Protein AF-A0A165CXF4-F1 (afdb_monomer_lite)

Radius of gyration: 15.6 Å; chains: 1; bounding box: 51×29×34 Å

Secondary structure (DSSP, 8-state):
-----EEEEEE-SS-----------TT--EEEEEESS-SHHHHHHHHHH--TT--EEEEEEEEEEEPHHHHHHHHHHHHHS--SEEEEEEEE------SSS-HHHHHHHHHHHHHTSTT--EEEEEETT----HHHHHHHHHH-TT-

pLDDT: mean 72.79, std 11.78, range [43.69, 90.06]

Foldseek 3Di:
DDAAQEDADEAEPDDDDPDPDDQPRQNHQYYEYAYCELDVVVLSVCVSPQHLRHAYYEYAHDHYADALVSLLVSLVSCLVRQHQEYYYAEEHDPPDDDPPDDRLLSNVVSNLSSLLDPSHNYYHYHYPPRDDDPVSVVSNCVSPVPD

Sequence (147 aa):
MTHLTSLKLAVPEKGHKQVAGTSCLPALQSLSLEPERLDEHCLALVKLATSGSLDNISIDIVLGNVTTDMLKSFVRELVSYPPRAFSVTGTLSNISYDGRLNISEAALHALQPLLLHRKMASLKISMGNLRITPNLLSALGSAYPAL

Organism: NCBI:txid1314785

Structure (mmCIF, N/CA/C/O backbone):
data_AF-A0A165CXF4-F1
#
_entry.id   AF-A0A165CXF4-F1
#
loop_
_atom_site.group_PDB
_atom_site.id
_atom_site.type_symbol
_atom_site.label_atom_id
_atom_site.label_alt_id
_atom_site.label_comp_id
_atom_site.label_asym_id
_atom_site.label_entity_id
_atom_site.label_seq_id
_atom_site.pdbx_PDB_ins_code
_atom_site.Cartn_x
_atom_site.Cartn_y
_atom_site.Cartn_z
_atom_site.occupancy
_atom_site.B_iso_or_equiv
_atom_site.auth_seq_id
_atom_site.auth_comp_id
_atom_site.auth_asym_id
_atom_site.auth_atom_id
_atom_site.pdbx_PDB_model_num
ATOM 1 N N . MET A 1 1 ? -27.919 0.230 12.581 1.00 51.50 1 MET A N 1
ATOM 2 C CA . MET A 1 1 ? -27.528 0.858 11.300 1.00 51.50 1 MET A CA 1
ATOM 3 C C . MET A 1 1 ? -26.313 0.116 10.778 1.00 51.50 1 MET A C 1
ATOM 5 O O . MET A 1 1 ? -25.390 -0.107 11.548 1.00 51.50 1 MET A O 1
ATOM 9 N N . THR A 1 2 ? -26.338 -0.348 9.533 1.00 65.94 2 THR A N 1
ATOM 10 C CA . THR A 1 2 ? -25.206 -1.041 8.902 1.00 65.94 2 THR A CA 1
ATOM 11 C C . THR A 1 2 ? -24.241 -0.006 8.339 1.00 65.94 2 THR A C 1
ATOM 13 O O . THR A 1 2 ? -24.608 0.759 7.451 1.00 65.94 2 THR A O 1
ATOM 16 N N . HIS A 1 3 ? -23.027 0.043 8.879 1.00 76.81 3 HIS A N 1
ATOM 17 C CA . HIS A 1 3 ? -21.965 0.900 8.362 1.00 76.81 3 HIS A CA 1
ATOM 18 C C . HIS A 1 3 ? -21.195 0.168 7.259 1.00 76.81 3 HIS A C 1
ATOM 20 O O . HIS A 1 3 ? -20.962 -1.035 7.360 1.00 76.81 3 HIS A O 1
ATOM 26 N N . LEU A 1 4 ? -20.801 0.891 6.210 1.00 79.12 4 LEU A N 1
ATOM 27 C CA . LEU A 1 4 ? -19.937 0.351 5.165 1.00 79.12 4 LEU A CA 1
ATOM 28 C C . LEU A 1 4 ? -18.515 0.198 5.721 1.00 79.12 4 LEU A C 1
ATOM 30 O O . LEU A 1 4 ? -17.848 1.195 5.985 1.00 79.12 4 LEU A O 1
ATOM 34 N N . THR A 1 5 ? -18.066 -1.043 5.907 1.00 84.31 5 THR A N 1
ATOM 35 C CA . THR A 1 5 ? -16.749 -1.360 6.488 1.00 84.31 5 THR A CA 1
ATOM 36 C C . THR A 1 5 ? -15.716 -1.798 5.452 1.00 84.31 5 THR A C 1
ATOM 38 O O . THR A 1 5 ? -14.519 -1.716 5.720 1.00 84.31 5 THR A O 1
ATOM 41 N N . SER A 1 6 ? -16.149 -2.217 4.260 1.00 84.31 6 SER A N 1
ATOM 42 C CA . SER A 1 6 ? -15.276 -2.624 3.158 1.00 84.31 6 SER A CA 1
ATOM 43 C C . SER A 1 6 ? -15.760 -2.033 1.839 1.00 84.31 6 SER A C 1
ATOM 45 O O . SER A 1 6 ? -16.958 -2.048 1.552 1.00 84.31 6 SER A O 1
ATOM 47 N N . LEU A 1 7 ? -14.827 -1.505 1.048 1.00 85.44 7 LEU A N 1
ATOM 48 C CA . LEU A 1 7 ? -15.094 -0.909 -0.255 1.00 85.44 7 LEU A CA 1
ATOM 49 C C . LEU A 1 7 ? -14.083 -1.424 -1.279 1.00 85.44 7 LEU A C 1
ATOM 51 O O . LEU A 1 7 ? -12.876 -1.334 -1.060 1.00 85.44 7 LEU A O 1
ATOM 55 N N . LYS A 1 8 ? -14.585 -1.928 -2.410 1.00 88.06 8 LYS A N 1
ATOM 56 C CA . LYS A 1 8 ? -13.784 -2.348 -3.561 1.00 88.06 8 LYS A CA 1
ATOM 57 C C . LYS A 1 8 ? -14.151 -1.503 -4.779 1.00 88.06 8 LYS A C 1
ATOM 59 O O . LYS A 1 8 ? -15.331 -1.419 -5.113 1.00 88.06 8 LYS A O 1
ATOM 64 N N . LEU A 1 9 ? -13.163 -0.883 -5.421 1.00 83.69 9 LEU A N 1
ATOM 65 C CA . LEU A 1 9 ? -13.358 0.016 -6.561 1.00 83.69 9 LEU A CA 1
ATOM 66 C C . LEU A 1 9 ? -12.449 -0.373 -7.727 1.00 83.69 9 LEU A C 1
ATOM 68 O O . LEU A 1 9 ? -11.239 -0.471 -7.550 1.00 83.69 9 LEU A O 1
ATOM 72 N N . ALA A 1 10 ? -13.025 -0.501 -8.921 1.00 81.94 10 ALA A N 1
ATOM 73 C CA . ALA A 1 10 ? -12.269 -0.453 -10.170 1.00 81.94 10 ALA A CA 1
ATOM 74 C C . ALA A 1 10 ? -12.061 1.017 -10.561 1.00 81.94 10 ALA A C 1
ATOM 76 O O . ALA A 1 10 ? -13.022 1.793 -10.542 1.00 81.94 10 ALA A O 1
ATOM 77 N N . VAL A 1 11 ? -10.827 1.410 -10.884 1.00 75.31 11 VAL A N 1
ATOM 78 C CA . VAL A 1 11 ? -10.481 2.815 -11.168 1.00 75.31 11 VAL A CA 1
ATOM 79 C C . VAL A 1 11 ? -10.010 2.941 -12.627 1.00 75.31 11 VAL A C 1
ATOM 81 O O . VAL A 1 11 ? -8.877 2.556 -12.930 1.00 75.31 11 VAL A O 1
ATOM 84 N N . PRO A 1 12 ? -10.871 3.428 -13.545 1.00 69.62 12 PRO A N 1
ATOM 85 C CA . PRO A 1 12 ? -10.534 3.566 -14.962 1.00 69.62 12 PRO A CA 1
ATOM 86 C C . PRO A 1 12 ? -9.637 4.786 -15.234 1.00 69.62 12 PRO A C 1
ATOM 88 O O . PRO A 1 12 ? -9.642 5.756 -14.478 1.00 69.62 12 PRO A O 1
ATOM 91 N N . GLU A 1 13 ? -8.914 4.778 -16.361 1.00 63.91 13 GLU A N 1
ATOM 92 C CA . GLU A 1 13 ? -7.954 5.841 -16.731 1.00 63.91 13 GLU A CA 1
ATOM 93 C C . GLU A 1 13 ? -8.623 7.183 -17.123 1.00 63.91 13 GLU A C 1
ATOM 95 O O . GLU A 1 13 ? -7.983 8.235 -17.115 1.00 63.91 13 GLU A O 1
ATOM 100 N N . LYS A 1 14 ? -9.917 7.186 -17.486 1.00 56.38 14 LYS A N 1
ATOM 101 C CA . LYS A 1 14 ? -10.618 8.373 -18.016 1.00 56.38 14 LYS A CA 1
ATOM 102 C C . LYS A 1 14 ? -11.862 8.752 -17.217 1.00 56.38 14 LYS A C 1
ATOM 104 O O . LYS A 1 14 ? -12.733 7.926 -16.967 1.00 56.38 14 LYS A O 1
ATOM 109 N N . GLY A 1 15 ? -12.013 10.062 -16.994 1.00 52.44 15 GLY A N 1
ATOM 110 C CA . GLY A 1 15 ? -13.314 10.686 -16.731 1.00 52.44 15 GLY A CA 1
ATOM 111 C C . GLY A 1 15 ? -13.523 11.284 -15.343 1.00 52.44 15 GLY A C 1
ATOM 112 O O . GLY A 1 15 ? -14.657 11.273 -14.862 1.00 52.44 15 GLY A O 1
ATOM 113 N N . HIS A 1 16 ? -12.493 11.798 -14.667 1.00 55.19 16 HIS A N 1
ATOM 114 C CA . HIS A 1 16 ? -12.648 12.214 -13.269 1.00 55.19 16 HIS A CA 1
ATOM 115 C C . HIS A 1 16 ? -12.312 13.691 -13.044 1.00 55.19 16 HIS A C 1
ATOM 117 O O . HIS A 1 16 ? -11.169 14.128 -13.149 1.00 55.19 16 HIS A O 1
ATOM 123 N N . LYS A 1 17 ? -13.348 14.473 -12.709 1.00 53.28 17 LYS A N 1
ATOM 124 C CA . LYS A 1 17 ? -13.191 15.770 -12.044 1.00 53.28 17 LYS A CA 1
ATOM 125 C C . LYS A 1 17 ? -12.835 15.503 -10.585 1.00 53.28 17 LYS A C 1
ATOM 127 O O . LYS A 1 17 ? -13.425 14.622 -9.965 1.00 53.28 17 LYS A O 1
ATOM 132 N N . GLN A 1 18 ? -11.894 16.271 -10.046 1.00 49.44 18 GLN A N 1
ATOM 133 C CA . GLN A 1 18 ? -11.537 16.243 -8.631 1.00 49.44 18 GLN A CA 1
ATOM 134 C C . GLN A 1 18 ? -12.799 16.554 -7.811 1.00 49.44 18 GLN A C 1
ATOM 136 O O . GLN A 1 18 ? -13.293 17.682 -7.815 1.00 49.44 18 GLN A O 1
ATOM 141 N N . VAL A 1 19 ? -13.383 15.537 -7.178 1.00 50.41 19 VAL A N 1
ATOM 142 C CA . VAL A 1 19 ? -14.518 15.738 -6.277 1.00 50.41 19 VAL A CA 1
ATOM 143 C C . VAL A 1 19 ? -13.929 16.251 -4.971 1.00 50.41 19 VAL A C 1
ATOM 145 O O . VAL A 1 19 ? -13.215 15.524 -4.284 1.00 50.41 19 VAL A O 1
ATOM 148 N N . ALA A 1 20 ? -14.177 17.522 -4.656 1.00 47.09 20 ALA A N 1
ATOM 149 C CA . ALA A 1 20 ? -13.855 18.075 -3.349 1.00 47.09 20 ALA A CA 1
ATOM 150 C C . ALA A 1 20 ? -14.637 17.275 -2.296 1.00 47.09 20 ALA A C 1
ATOM 152 O O . ALA A 1 20 ? -15.864 17.338 -2.259 1.00 47.09 20 ALA A O 1
ATOM 153 N N . GLY A 1 21 ? -13.940 16.461 -1.503 1.00 53.47 21 GLY A N 1
ATOM 154 C CA . GLY A 1 21 ? -14.573 15.500 -0.607 1.00 53.47 21 GLY A CA 1
ATOM 155 C C . GLY A 1 21 ? -14.068 15.625 0.820 1.00 53.47 21 GLY A C 1
ATOM 156 O O . GLY A 1 21 ? -12.904 15.376 1.117 1.00 53.47 21 GLY A O 1
ATOM 157 N N . THR A 1 22 ? -14.983 15.988 1.707 1.00 51.88 22 THR A N 1
ATOM 158 C CA . THR A 1 22 ? -14.940 15.670 3.131 1.00 51.88 22 THR A CA 1
ATOM 159 C C . THR A 1 22 ? -14.980 14.147 3.313 1.00 51.88 22 THR A C 1
ATOM 161 O O . THR A 1 22 ? -15.688 13.455 2.584 1.00 51.88 22 THR A O 1
ATOM 164 N N . SER A 1 23 ? -14.214 13.610 4.272 1.00 56.84 23 SER A N 1
ATOM 165 C CA . SER A 1 23 ? -14.202 12.171 4.579 1.00 56.84 23 SER A CA 1
ATOM 166 C C . SER A 1 23 ? -15.619 11.692 4.915 1.00 56.84 23 SER A C 1
ATOM 168 O O . SER A 1 23 ? -16.207 12.103 5.915 1.00 56.84 23 SER A O 1
ATOM 170 N N . CYS A 1 24 ? -16.187 10.854 4.052 1.00 63.66 24 CYS A N 1
ATOM 171 C CA . CYS A 1 24 ? -17.585 10.420 4.117 1.00 63.66 24 CYS A CA 1
ATOM 172 C C . CYS A 1 24 ? -17.752 8.964 4.580 1.00 63.66 24 CYS A C 1
ATOM 174 O O . CYS A 1 24 ? -18.873 8.464 4.648 1.00 63.66 24 CYS A O 1
ATOM 176 N N . LEU A 1 25 ? -16.652 8.291 4.939 1.00 75.31 25 LEU A N 1
ATOM 177 C CA . LEU A 1 25 ? -16.629 6.873 5.303 1.00 75.31 25 LEU A CA 1
ATOM 178 C C . LEU A 1 25 ? -15.894 6.633 6.643 1.00 75.31 25 LEU A C 1
ATOM 180 O O . LEU A 1 25 ? -14.859 5.968 6.679 1.00 75.31 25 LEU A O 1
ATOM 184 N N . PRO A 1 26 ? -16.415 7.154 7.773 1.00 74.75 26 PRO A N 1
ATOM 185 C CA . PRO A 1 26 ? -15.724 7.135 9.069 1.00 74.75 26 PRO A CA 1
ATOM 186 C C . PRO A 1 26 ? -15.592 5.745 9.710 1.00 74.75 26 PRO A C 1
ATOM 188 O O . PRO A 1 26 ? -14.884 5.610 10.701 1.00 74.75 26 PRO A O 1
ATOM 191 N N . ALA A 1 27 ? -16.293 4.741 9.179 1.00 83.06 27 ALA A N 1
ATOM 192 C CA . ALA A 1 27 ? -16.278 3.358 9.658 1.00 83.06 27 ALA A CA 1
ATOM 193 C C . ALA A 1 27 ? -15.597 2.392 8.672 1.00 83.06 27 ALA A C 1
ATOM 195 O O . ALA A 1 27 ? -15.678 1.174 8.849 1.00 83.06 27 ALA A O 1
ATOM 196 N N . LEU A 1 28 ? -14.986 2.915 7.603 1.00 85.06 28 LEU A N 1
ATOM 197 C CA . LEU A 1 28 ? -14.339 2.091 6.593 1.00 85.06 28 LEU A CA 1
ATOM 198 C C . LEU A 1 28 ? -13.041 1.509 7.145 1.00 85.06 28 LEU A C 1
ATOM 200 O O . LEU A 1 28 ? -12.098 2.239 7.425 1.00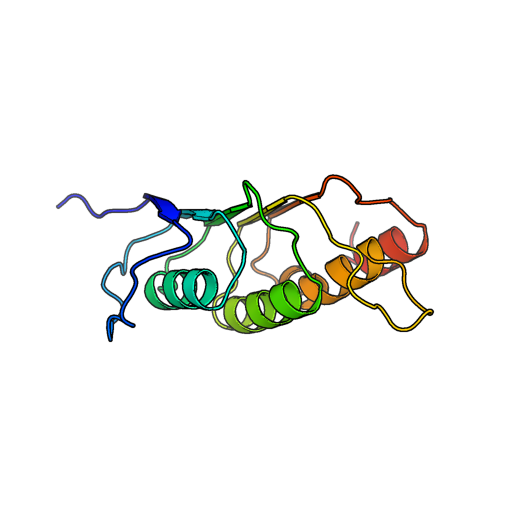 85.06 28 LEU A O 1
ATOM 204 N N . GLN A 1 29 ? -12.996 0.185 7.235 1.00 88.19 29 GLN A N 1
ATOM 205 C CA . GLN A 1 29 ? -11.858 -0.579 7.743 1.00 88.19 29 GLN A CA 1
ATOM 206 C C . GLN A 1 29 ? -11.004 -1.171 6.624 1.00 88.19 29 GLN A C 1
ATOM 208 O O . GLN A 1 29 ? -9.839 -1.501 6.844 1.00 88.19 29 GLN A O 1
ATOM 213 N N . SER A 1 30 ? -11.574 -1.344 5.430 1.00 88.69 30 SER A N 1
ATOM 214 C CA . SER A 1 30 ? -10.899 -1.964 4.295 1.00 88.69 30 SER A CA 1
ATOM 215 C C . SER A 1 30 ? -11.201 -1.238 2.988 1.00 88.69 30 SER A C 1
ATOM 217 O O . SER A 1 30 ? -12.363 -1.042 2.630 1.00 88.69 30 SER A O 1
ATOM 219 N N . LEU A 1 31 ? -10.144 -0.885 2.260 1.00 88.50 31 LEU A N 1
ATOM 220 C CA . LEU A 1 31 ? -10.202 -0.318 0.919 1.00 88.50 31 LEU A CA 1
ATOM 221 C C . LEU A 1 31 ? -9.424 -1.208 -0.053 1.00 88.50 31 LEU A C 1
ATOM 223 O O . LEU A 1 31 ? -8.248 -1.498 0.166 1.00 88.50 31 LEU A O 1
ATOM 227 N N . SER A 1 32 ? -10.066 -1.606 -1.145 1.00 90.06 32 SER A N 1
ATOM 228 C CA . SER A 1 32 ? -9.443 -2.321 -2.256 1.00 90.06 32 SER A CA 1
ATOM 229 C C . SER A 1 32 ? -9.619 -1.516 -3.541 1.00 90.06 32 SER A C 1
ATOM 231 O O . SER A 1 32 ? -10.739 -1.176 -3.916 1.00 90.06 32 SER A O 1
ATOM 233 N N . LEU A 1 33 ? -8.512 -1.182 -4.198 1.00 88.50 33 LEU A N 1
ATOM 234 C CA . LEU A 1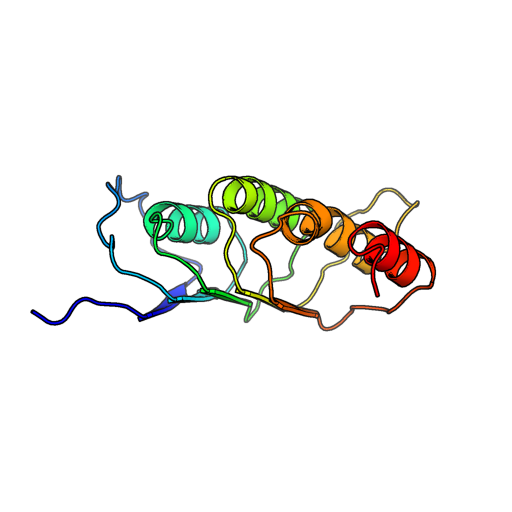 33 ? -8.487 -0.453 -5.460 1.00 88.50 33 LEU A CA 1
ATOM 235 C C . LEU A 1 33 ? -7.923 -1.359 -6.552 1.00 88.50 33 LEU A C 1
ATOM 237 O O . LEU A 1 33 ? -6.873 -1.968 -6.363 1.00 88.50 33 LEU A O 1
ATOM 241 N N . GLU A 1 34 ? -8.586 -1.399 -7.699 1.00 88.38 34 GLU A N 1
ATOM 242 C CA . GLU A 1 34 ? -8.117 -2.074 -8.910 1.00 88.38 34 GLU A CA 1
ATOM 243 C C . GLU A 1 34 ? -7.934 -1.034 -10.022 1.00 88.38 34 GLU A C 1
ATOM 245 O O . GLU A 1 34 ? -8.801 -0.894 -10.893 1.00 88.38 34 GLU A O 1
ATOM 250 N N . PRO A 1 35 ? -6.886 -0.192 -9.947 1.00 85.50 35 PRO A N 1
ATOM 251 C CA . PRO A 1 35 ? -6.659 0.816 -10.962 1.00 85.50 35 PRO A CA 1
ATOM 252 C C . PRO A 1 35 ? -5.981 0.243 -12.205 1.00 85.50 35 PRO A C 1
ATOM 254 O O . PRO A 1 35 ? -5.135 -0.653 -12.132 1.00 85.50 35 PRO A O 1
ATOM 257 N N . GLU A 1 36 ? -6.265 0.843 -13.360 1.00 82.38 36 GLU A N 1
ATOM 258 C CA . GLU A 1 36 ? -5.446 0.600 -14.550 1.00 82.38 36 GLU A CA 1
ATOM 259 C C . GLU A 1 36 ? -4.003 1.068 -14.320 1.00 82.38 36 GLU A C 1
ATOM 261 O O . GLU A 1 36 ? -3.075 0.371 -14.720 1.00 82.38 36 GLU A O 1
ATOM 266 N N . ARG A 1 37 ? -3.798 2.205 -13.636 1.00 78.50 37 ARG A N 1
ATOM 267 C CA . ARG A 1 37 ? -2.487 2.802 -13.320 1.00 78.50 37 ARG A CA 1
ATOM 268 C C . ARG A 1 37 ? -2.471 3.404 -11.916 1.00 78.50 37 ARG A C 1
ATOM 270 O O . ARG A 1 37 ? -3.457 3.986 -11.486 1.00 78.50 37 ARG A O 1
ATOM 277 N N . LEU A 1 38 ? -1.337 3.314 -11.218 1.00 79.31 38 LEU A N 1
ATOM 278 C CA . LEU A 1 38 ? -1.155 4.012 -9.942 1.00 79.31 38 LEU A CA 1
ATOM 279 C C . LEU A 1 38 ? -0.828 5.486 -10.195 1.00 79.31 38 LEU A C 1
ATOM 281 O O . LEU A 1 38 ? 0.242 5.801 -10.710 1.00 79.31 38 LEU A O 1
ATOM 285 N N . ASP A 1 39 ? -1.732 6.379 -9.815 1.00 77.62 39 ASP A N 1
ATOM 286 C CA . ASP A 1 39 ? -1.617 7.814 -10.062 1.00 77.62 39 ASP A CA 1
ATOM 287 C C . ASP A 1 39 ? -2.165 8.661 -8.894 1.00 77.62 39 ASP A C 1
ATOM 289 O O . ASP A 1 39 ? -2.545 8.158 -7.830 1.00 77.62 39 ASP A O 1
ATOM 293 N N . GLU A 1 40 ? -2.207 9.978 -9.099 1.00 76.62 40 GLU A N 1
ATOM 294 C CA . GLU A 1 40 ? -2.753 10.947 -8.143 1.00 76.62 40 GLU A CA 1
ATOM 295 C C . GLU A 1 40 ? -4.232 10.688 -7.801 1.00 76.62 40 GLU A C 1
ATOM 297 O O . GLU A 1 40 ? -4.693 11.074 -6.725 1.00 76.62 40 GLU A O 1
ATOM 302 N N . HIS A 1 41 ? -4.995 10.010 -8.665 1.00 77.00 41 HIS A N 1
ATOM 303 C CA . HIS A 1 41 ? -6.389 9.668 -8.380 1.00 77.00 41 HIS A CA 1
ATOM 304 C C . HIS A 1 41 ? -6.486 8.542 -7.361 1.00 77.00 41 HIS A C 1
ATOM 306 O O . HIS A 1 41 ? -7.280 8.633 -6.422 1.00 77.00 41 HIS A O 1
ATOM 312 N N . CYS A 1 42 ? -5.637 7.523 -7.485 1.00 78.56 42 CYS A N 1
ATOM 313 C CA . CYS A 1 42 ? -5.514 6.486 -6.463 1.00 78.56 42 CYS A CA 1
ATOM 314 C C . CYS A 1 42 ? -5.146 7.105 -5.109 1.00 78.56 42 CYS A C 1
ATOM 316 O O . CYS A 1 42 ? -5.738 6.764 -4.084 1.00 78.56 42 CYS A O 1
ATOM 318 N N . LEU A 1 43 ? -4.213 8.062 -5.116 1.00 78.44 43 LEU A N 1
ATOM 319 C CA . LEU A 1 43 ? -3.812 8.790 -3.917 1.00 78.44 43 LEU A CA 1
ATOM 320 C C . LEU A 1 43 ? -4.973 9.590 -3.314 1.00 78.44 43 LEU A C 1
ATOM 322 O O . LEU A 1 43 ? -5.195 9.543 -2.106 1.00 78.44 43 LEU A O 1
ATOM 326 N N . ALA A 1 44 ? -5.742 10.292 -4.147 1.00 77.75 44 ALA A N 1
ATOM 327 C CA . ALA A 1 44 ? -6.912 11.045 -3.709 1.00 77.75 44 ALA A CA 1
ATOM 328 C C . ALA A 1 44 ? -8.003 10.134 -3.121 1.00 77.75 44 ALA A C 1
ATOM 330 O O . ALA A 1 44 ? -8.581 10.469 -2.090 1.00 77.75 44 ALA A O 1
ATOM 331 N N . LEU A 1 45 ? -8.258 8.969 -3.724 1.00 78.50 45 LEU A N 1
ATOM 332 C CA . LEU A 1 45 ? -9.212 7.988 -3.197 1.00 78.50 45 LEU A CA 1
ATOM 333 C C . LEU A 1 45 ? -8.779 7.462 -1.833 1.00 78.50 45 LEU A C 1
ATOM 335 O O . LEU A 1 45 ? -9.598 7.390 -0.918 1.00 78.50 45 LEU A O 1
ATOM 339 N N . VAL A 1 46 ? -7.492 7.152 -1.679 1.00 79.12 46 VAL A N 1
ATOM 340 C CA . VAL A 1 46 ? -6.946 6.760 -0.381 1.00 79.12 46 VAL A CA 1
ATOM 341 C C . VAL A 1 46 ? -7.085 7.884 0.628 1.00 79.12 46 VAL A C 1
ATOM 343 O O . VAL A 1 46 ? -7.591 7.608 1.704 1.00 79.12 46 VAL A O 1
ATOM 346 N N . LYS A 1 47 ? -6.774 9.137 0.274 1.00 78.00 47 LYS A N 1
ATOM 347 C CA . LYS A 1 47 ? -6.972 10.308 1.151 1.00 78.00 47 LYS A CA 1
ATOM 348 C C . LYS A 1 47 ? -8.417 10.470 1.621 1.00 78.00 47 LYS A C 1
ATOM 350 O O . LYS A 1 47 ? -8.663 10.744 2.794 1.00 78.00 47 LYS A O 1
ATOM 355 N N . LEU A 1 48 ? -9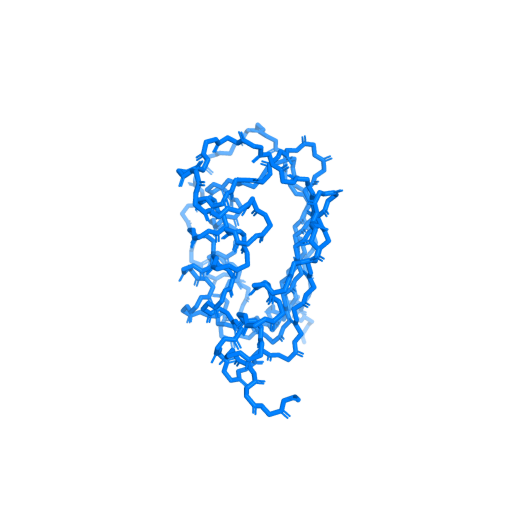.374 10.300 0.712 1.00 74.38 48 LEU A N 1
ATOM 356 C CA . LEU A 1 48 ? -10.804 10.390 1.020 1.00 74.38 48 LEU A C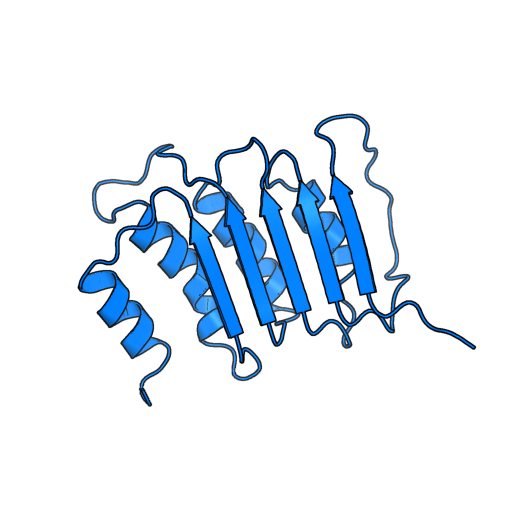A 1
ATOM 357 C C . LEU A 1 48 ? -11.262 9.253 1.944 1.00 74.38 48 LEU A C 1
ATOM 359 O O . LEU A 1 48 ? -12.109 9.459 2.819 1.00 74.38 48 LEU A O 1
ATOM 363 N N . ALA A 1 49 ? -10.696 8.064 1.743 1.00 73.44 49 ALA A N 1
ATOM 364 C CA . ALA A 1 49 ? -11.013 6.853 2.485 1.00 73.44 49 ALA A CA 1
ATOM 365 C C . ALA A 1 49 ? -10.241 6.719 3.807 1.00 73.44 49 ALA A C 1
ATOM 367 O O . ALA A 1 49 ? -10.708 6.004 4.697 1.00 73.44 49 ALA A O 1
ATOM 368 N N . THR A 1 50 ? -9.092 7.389 3.961 1.00 68.44 50 THR A N 1
ATOM 369 C CA . THR A 1 50 ? -8.317 7.433 5.206 1.00 68.44 50 THR A CA 1
ATOM 370 C C . THR A 1 50 ? -9.116 8.176 6.261 1.00 68.44 50 THR A C 1
ATOM 372 O O . THR A 1 50 ? -9.046 9.391 6.422 1.00 68.44 50 THR A O 1
ATOM 375 N N . SER A 1 51 ? -9.915 7.401 6.980 1.00 66.19 51 SER A N 1
ATOM 376 C CA . SER A 1 51 ? -10.437 7.734 8.293 1.00 66.19 51 SER A CA 1
ATOM 377 C C . SER A 1 51 ? -9.516 7.124 9.353 1.00 66.19 51 SER A C 1
ATOM 379 O O . SER A 1 51 ? -8.737 6.215 9.064 1.00 66.19 51 SER A O 1
ATOM 381 N N . GLY A 1 52 ? -9.642 7.551 10.612 1.00 66.38 52 GLY A N 1
ATOM 382 C CA . GLY A 1 52 ? -8.923 6.916 11.725 1.00 66.38 52 GLY A CA 1
ATOM 383 C C . GLY A 1 52 ? -9.247 5.425 11.936 1.00 66.38 52 GLY A C 1
ATOM 384 O O . GLY A 1 52 ? -8.610 4.798 12.776 1.00 66.38 52 GLY A O 1
ATOM 385 N N . SER A 1 53 ? -10.221 4.869 11.201 1.00 74.88 53 SER A N 1
ATOM 386 C CA . SER A 1 53 ? -10.647 3.465 11.273 1.00 74.88 53 SER A CA 1
ATOM 387 C C . SER A 1 53 ? -10.107 2.573 10.147 1.00 74.88 53 SER A C 1
ATOM 389 O O . SER A 1 53 ? -10.325 1.362 10.188 1.00 74.88 53 SER A O 1
ATOM 391 N N . LEU A 1 54 ? -9.411 3.144 9.153 1.00 82.88 54 LEU A N 1
ATOM 392 C CA . LEU A 1 54 ? -8.923 2.392 7.999 1.00 82.88 54 LEU A CA 1
ATOM 393 C C . LEU A 1 54 ? -7.718 1.527 8.383 1.00 82.88 54 LEU A C 1
ATOM 395 O O . LEU A 1 54 ? -6.620 2.028 8.608 1.00 82.88 54 LEU A O 1
ATOM 399 N N . ASP A 1 55 ? -7.931 0.214 8.418 1.00 88.19 55 ASP A N 1
ATOM 400 C CA . ASP A 1 55 ? -6.922 -0.760 8.833 1.00 88.19 55 ASP A CA 1
ATOM 401 C C . ASP A 1 55 ? -6.280 -1.488 7.650 1.00 88.19 55 ASP A C 1
ATOM 403 O O . ASP A 1 55 ? -5.140 -1.935 7.758 1.00 88.19 55 ASP A O 1
ATOM 407 N N . ASN A 1 56 ? -6.980 -1.636 6.526 1.00 89.62 56 ASN A N 1
ATOM 408 C CA . ASN A 1 56 ? -6.531 -2.478 5.421 1.00 89.62 56 ASN A CA 1
ATOM 409 C C . ASN A 1 56 ? -6.627 -1.737 4.092 1.00 89.62 56 ASN A C 1
ATOM 411 O O . ASN A 1 56 ? -7.698 -1.258 3.719 1.00 89.62 56 ASN A O 1
ATOM 415 N N . ILE A 1 57 ? -5.526 -1.703 3.348 1.00 88.81 57 ILE A N 1
ATOM 416 C CA . ILE A 1 57 ? -5.471 -1.105 2.014 1.00 88.81 57 ILE A CA 1
ATOM 417 C C . ILE A 1 57 ? -4.862 -2.117 1.052 1.00 88.81 57 ILE A C 1
ATOM 419 O O . ILE A 1 57 ? -3.771 -2.631 1.291 1.00 88.81 57 ILE A O 1
ATOM 423 N N . SER A 1 58 ? -5.555 -2.393 -0.047 1.00 89.94 58 SER A N 1
ATOM 424 C CA . SER A 1 58 ? -5.059 -3.251 -1.121 1.00 89.94 58 SER A CA 1
ATOM 425 C C . SER A 1 58 ? -5.174 -2.548 -2.459 1.00 89.94 58 SER A C 1
ATOM 427 O O . SER A 1 58 ? -6.216 -1.980 -2.768 1.00 89.94 58 SER A O 1
ATOM 429 N N . ILE A 1 59 ? -4.130 -2.636 -3.272 1.00 88.31 59 ILE A N 1
ATOM 430 C CA . ILE A 1 59 ? -4.085 -2.038 -4.604 1.00 88.31 59 ILE A CA 1
ATOM 431 C C . ILE A 1 59 ? -3.613 -3.096 -5.589 1.00 88.31 59 ILE A C 1
ATOM 433 O O . ILE A 1 59 ? -2.544 -3.672 -5.390 1.00 88.31 59 ILE A O 1
ATOM 437 N N . ASP A 1 60 ? -4.400 -3.347 -6.626 1.00 88.50 60 ASP A N 1
ATOM 438 C CA . ASP A 1 60 ? -4.086 -4.307 -7.681 1.00 88.50 60 ASP A CA 1
ATOM 439 C C . ASP A 1 60 ? -4.073 -3.616 -9.046 1.00 88.50 60 ASP A C 1
ATOM 441 O O . ASP A 1 60 ? -5.104 -3.188 -9.560 1.00 88.50 60 ASP A O 1
ATOM 445 N N . ILE A 1 61 ? -2.878 -3.422 -9.592 1.00 86.31 61 ILE A N 1
ATOM 446 C CA . ILE A 1 61 ? -2.649 -2.568 -10.755 1.00 86.31 61 ILE A CA 1
ATOM 447 C C . ILE A 1 61 ? -2.669 -3.436 -12.008 1.00 86.31 61 ILE A C 1
ATOM 449 O O . ILE A 1 61 ? -1.785 -4.271 -12.208 1.00 86.31 61 ILE A O 1
ATOM 453 N N . VAL A 1 62 ? -3.676 -3.218 -12.856 1.00 76.69 62 VAL A N 1
ATOM 454 C CA . VAL A 1 62 ? -4.058 -4.176 -13.908 1.00 76.69 62 VAL A CA 1
ATOM 455 C C . VAL A 1 62 ? -3.213 -4.047 -15.181 1.00 76.69 62 VAL A C 1
ATOM 457 O O . VAL A 1 62 ? -2.838 -5.054 -15.775 1.00 76.69 62 VAL A O 1
ATOM 460 N N . LEU A 1 63 ? -2.915 -2.822 -15.629 1.00 69.62 63 LEU A N 1
ATOM 461 C CA . LEU A 1 63 ? -2.273 -2.568 -16.936 1.00 69.62 63 LEU A CA 1
ATOM 462 C C . LEU A 1 63 ? -1.031 -1.670 -16.844 1.00 69.62 63 LEU A C 1
ATOM 464 O O . LEU A 1 63 ? -0.175 -1.664 -17.729 1.00 69.62 63 LEU A O 1
ATOM 468 N N . GLY A 1 64 ? -0.946 -0.879 -15.784 1.00 66.38 64 GLY A N 1
ATOM 469 C CA . GLY A 1 64 ? 0.049 0.149 -15.567 1.00 66.38 64 GLY A CA 1
ATOM 470 C C . GLY A 1 64 ? 1.310 -0.375 -14.918 1.00 66.38 64 GLY A C 1
ATOM 471 O O . GLY A 1 64 ? 1.272 -1.210 -14.015 1.00 66.38 64 GLY A O 1
ATOM 472 N N . ASN A 1 65 ? 2.439 0.197 -15.321 1.00 71.69 65 ASN A N 1
ATOM 473 C CA . ASN A 1 65 ? 3.650 -0.013 -14.565 1.00 71.69 65 ASN A CA 1
ATOM 474 C C . ASN A 1 65 ? 3.718 0.922 -13.355 1.00 71.69 65 ASN A C 1
ATOM 476 O O . ASN A 1 65 ? 3.362 2.098 -13.432 1.00 71.69 65 ASN A O 1
ATOM 480 N N . VAL A 1 66 ? 4.239 0.397 -12.255 1.00 72.56 66 VAL A N 1
ATOM 481 C CA . VAL A 1 66 ? 4.496 1.138 -11.025 1.00 72.56 66 VAL A CA 1
ATOM 482 C C . VAL A 1 66 ? 5.885 1.750 -11.097 1.00 72.56 66 VAL A C 1
ATOM 484 O O . VAL A 1 66 ? 6.870 1.041 -11.325 1.00 72.56 66 VAL A O 1
ATOM 487 N N . THR A 1 67 ? 5.971 3.061 -10.885 1.00 77.31 67 THR A N 1
ATOM 488 C CA . THR A 1 67 ? 7.254 3.745 -10.699 1.00 77.31 67 THR A CA 1
ATOM 489 C C . THR A 1 67 ? 7.575 3.881 -9.215 1.00 77.31 67 THR A C 1
ATOM 491 O O . THR A 1 67 ? 6.683 3.943 -8.364 1.00 77.31 67 THR A O 1
ATOM 494 N N . THR A 1 68 ? 8.865 3.961 -8.891 1.00 74.88 68 THR A N 1
ATOM 495 C CA . THR A 1 68 ? 9.307 4.173 -7.509 1.00 74.88 68 THR A CA 1
ATOM 496 C C . THR A 1 68 ? 8.789 5.495 -6.942 1.00 74.88 68 THR A C 1
ATOM 498 O O . THR A 1 68 ? 8.420 5.551 -5.772 1.00 74.88 68 THR A O 1
ATOM 501 N N . ASP A 1 69 ? 8.732 6.557 -7.744 1.00 77.38 69 ASP A N 1
ATOM 502 C CA . ASP A 1 69 ? 8.292 7.869 -7.261 1.00 77.38 69 ASP A CA 1
ATOM 503 C C . ASP A 1 69 ? 6.795 7.894 -6.945 1.00 77.38 69 ASP A C 1
ATOM 505 O O . ASP A 1 69 ? 6.402 8.447 -5.918 1.00 77.38 69 ASP A O 1
ATOM 509 N N . MET A 1 70 ? 5.973 7.197 -7.737 1.00 78.00 70 MET A N 1
ATOM 510 C CA . MET A 1 70 ? 4.557 6.985 -7.414 1.00 78.00 70 MET A CA 1
ATOM 511 C C . MET A 1 70 ? 4.397 6.246 -6.081 1.00 78.00 70 MET A C 1
ATOM 513 O O . MET A 1 70 ? 3.632 6.687 -5.224 1.00 78.00 70 MET A O 1
ATOM 517 N N . LEU A 1 71 ? 5.166 5.171 -5.861 1.00 79.31 71 LEU A N 1
ATOM 518 C CA . LEU A 1 71 ? 5.175 4.458 -4.577 1.00 79.31 71 LEU A CA 1
ATOM 519 C C . LEU A 1 71 ? 5.601 5.366 -3.418 1.00 79.31 71 LEU A C 1
ATOM 521 O O . LEU A 1 71 ? 4.962 5.336 -2.371 1.00 79.31 71 LEU A O 1
ATOM 525 N N . LYS A 1 72 ? 6.638 6.196 -3.590 1.00 81.75 72 LYS A N 1
ATOM 526 C CA . LYS A 1 72 ? 7.098 7.137 -2.552 1.00 81.75 72 LYS A CA 1
ATOM 527 C C . LYS A 1 72 ? 6.019 8.151 -2.179 1.00 81.75 72 LYS A C 1
ATOM 529 O O . LYS A 1 72 ? 5.805 8.384 -0.989 1.00 81.75 72 LYS A O 1
ATOM 534 N N . SER A 1 73 ? 5.356 8.755 -3.166 1.00 82.31 73 SER A N 1
ATOM 535 C CA . SER A 1 73 ? 4.246 9.689 -2.925 1.00 82.31 73 SER A CA 1
ATOM 536 C C . SER A 1 73 ? 3.107 9.001 -2.182 1.00 82.31 73 SER A C 1
ATOM 538 O O . SER A 1 73 ? 2.586 9.538 -1.207 1.00 82.31 73 SER A O 1
ATOM 540 N N . PHE A 1 74 ? 2.786 7.772 -2.583 1.00 81.38 74 PHE A N 1
ATOM 541 C CA . PHE A 1 74 ? 1.736 6.983 -1.958 1.00 81.38 74 PHE A CA 1
ATOM 542 C C . PHE A 1 74 ? 2.042 6.634 -0.499 1.00 81.38 74 PHE A C 1
ATOM 544 O O . PHE A 1 74 ? 1.226 6.850 0.397 1.00 81.38 74 PHE A O 1
ATOM 551 N N . VAL A 1 75 ? 3.257 6.156 -0.243 1.00 83.56 75 VAL A N 1
ATOM 552 C CA . VAL A 1 75 ? 3.738 5.831 1.102 1.00 83.56 75 VAL A CA 1
ATOM 553 C C . VAL A 1 75 ? 3.741 7.060 1.996 1.00 83.56 75 VAL A C 1
ATOM 555 O O . VAL A 1 75 ? 3.314 6.968 3.142 1.00 83.56 75 VAL A O 1
ATOM 558 N N . ARG A 1 76 ? 4.178 8.215 1.486 1.00 84.44 76 ARG A N 1
ATOM 559 C CA . ARG A 1 76 ? 4.206 9.460 2.261 1.00 84.44 76 ARG A CA 1
ATOM 560 C C . ARG A 1 76 ? 2.837 9.811 2.840 1.00 84.44 76 ARG A C 1
ATOM 562 O O . ARG A 1 76 ? 2.767 10.205 3.998 1.00 84.44 76 ARG A O 1
ATOM 569 N N . GLU A 1 77 ? 1.774 9.637 2.063 1.00 80.38 77 GLU A N 1
ATOM 570 C CA . GLU A 1 77 ? 0.405 9.887 2.526 1.00 80.38 77 GLU A CA 1
ATOM 571 C C . GLU A 1 77 ? -0.069 8.828 3.521 1.00 80.38 77 GLU A C 1
ATOM 573 O O . GLU A 1 77 ? -0.657 9.148 4.555 1.00 80.38 77 GLU A O 1
ATOM 578 N N . LEU A 1 78 ? 0.251 7.560 3.260 1.00 80.69 78 LEU A N 1
ATOM 579 C CA . LEU A 1 78 ? -0.090 6.468 4.164 1.00 80.69 78 LEU A CA 1
ATOM 580 C C . LEU A 1 78 ? 0.632 6.548 5.513 1.00 80.69 78 LEU A C 1
ATOM 582 O O . LEU A 1 78 ? 0.089 6.086 6.508 1.00 80.69 78 LEU A O 1
ATOM 586 N N . VAL A 1 79 ? 1.818 7.152 5.601 1.00 81.44 79 VAL A N 1
ATOM 587 C CA . VAL A 1 79 ? 2.517 7.330 6.888 1.00 81.44 79 VAL A CA 1
ATOM 588 C C . VAL A 1 79 ? 1.716 8.210 7.855 1.00 81.44 79 VAL A C 1
ATOM 590 O O . VAL A 1 79 ? 1.792 8.000 9.065 1.00 81.44 79 VAL A O 1
ATOM 593 N N . SER A 1 80 ? 0.917 9.158 7.355 1.00 78.81 80 SER A N 1
ATOM 594 C CA . SER A 1 80 ? 0.026 9.967 8.199 1.00 78.81 80 SER A CA 1
ATOM 595 C C . SER A 1 80 ? -1.166 9.171 8.745 1.00 78.81 80 SER A C 1
ATOM 597 O O . SER A 1 80 ? -1.680 9.501 9.813 1.00 78.81 80 SER A O 1
ATOM 599 N N . TYR A 1 81 ? -1.570 8.104 8.050 1.00 77.50 81 TYR A N 1
ATOM 600 C CA . TYR A 1 81 ? -2.687 7.226 8.413 1.00 77.50 81 TYR A CA 1
ATOM 601 C C . TYR A 1 81 ? -2.304 5.756 8.179 1.00 77.50 81 TYR A C 1
ATOM 603 O O . TYR A 1 81 ? -2.794 5.121 7.242 1.00 77.50 81 TYR A O 1
ATOM 611 N N . PRO A 1 82 ? -1.385 5.215 8.997 1.00 77.19 82 PRO A N 1
ATOM 612 C CA . PRO A 1 82 ? -0.712 3.959 8.703 1.00 77.19 82 PRO A CA 1
ATOM 613 C C . PRO A 1 82 ? -1.679 2.783 8.868 1.00 77.19 82 PRO A C 1
ATOM 615 O O . PRO A 1 82 ? -2.160 2.557 9.988 1.00 77.19 82 PRO A O 1
ATOM 618 N N . PRO A 1 83 ? -1.946 2.017 7.793 1.00 84.25 83 PRO A N 1
ATOM 619 C CA . PRO A 1 83 ? -2.813 0.854 7.876 1.00 84.25 83 PRO A CA 1
ATOM 620 C C . PRO A 1 83 ? -2.137 -0.268 8.678 1.00 84.25 83 PRO A C 1
ATOM 622 O O . PRO A 1 83 ? -0.911 -0.345 8.790 1.00 84.25 83 PRO A O 1
ATOM 625 N N . ARG A 1 84 ? -2.942 -1.186 9.215 1.00 85.50 84 ARG A N 1
ATOM 626 C CA . ARG A 1 84 ? -2.462 -2.458 9.774 1.00 85.50 84 ARG A CA 1
ATOM 627 C C . ARG A 1 84 ? -1.991 -3.421 8.690 1.00 85.50 84 ARG A C 1
ATOM 629 O O . ARG A 1 84 ? -1.028 -4.155 8.917 1.00 85.50 84 ARG A O 1
ATOM 636 N N . ALA A 1 85 ? -2.652 -3.426 7.536 1.00 86.81 85 ALA A N 1
ATOM 637 C CA . ALA A 1 85 ? -2.276 -4.243 6.393 1.00 86.81 85 ALA A CA 1
ATOM 638 C C . ALA A 1 85 ? -2.229 -3.414 5.109 1.00 86.81 85 ALA A C 1
ATOM 640 O O . ALA A 1 85 ? -3.186 -2.715 4.769 1.00 86.81 85 ALA A O 1
ATOM 641 N N . PHE A 1 86 ? -1.130 -3.543 4.370 1.00 87.06 86 PHE A N 1
ATOM 642 C CA . PHE A 1 86 ? -0.985 -2.961 3.042 1.00 87.06 86 PHE A CA 1
ATOM 643 C C . PHE A 1 86 ? -0.623 -4.043 2.029 1.00 87.06 86 PHE A C 1
ATOM 645 O O . PHE A 1 86 ? 0.298 -4.832 2.253 1.00 87.06 86 PHE A O 1
ATOM 652 N N . SER A 1 87 ? -1.328 -4.056 0.903 1.00 88.25 87 SER A N 1
ATOM 653 C CA . SER A 1 87 ? -1.003 -4.890 -0.246 1.00 88.25 87 SER A CA 1
ATOM 654 C C . SER A 1 87 ? -0.886 -4.038 -1.497 1.00 88.25 87 SER A C 1
ATOM 656 O O . SER A 1 87 ? -1.784 -3.255 -1.801 1.00 88.25 87 SER A O 1
ATOM 658 N N . VAL A 1 88 ? 0.184 -4.240 -2.258 1.00 85.94 88 VAL A N 1
ATOM 659 C CA . VAL A 1 88 ? 0.331 -3.680 -3.603 1.00 85.94 88 VAL A CA 1
ATOM 660 C C . VAL A 1 88 ? 0.751 -4.776 -4.578 1.00 85.94 88 VAL A C 1
ATOM 662 O O . VAL A 1 88 ? 1.759 -5.461 -4.374 1.00 85.94 88 VAL A O 1
ATOM 665 N N . THR A 1 89 ? -0.041 -4.938 -5.633 1.00 86.12 89 THR A N 1
ATOM 666 C CA . THR A 1 89 ? 0.191 -5.879 -6.728 1.00 86.12 89 THR A CA 1
ATOM 667 C C . THR A 1 89 ? 0.326 -5.111 -8.039 1.00 86.12 89 THR A C 1
ATOM 669 O O . THR A 1 89 ? -0.412 -4.156 -8.274 1.00 86.12 89 THR A O 1
ATOM 672 N N . GLY A 1 90 ? 1.285 -5.486 -8.884 1.00 82.25 90 GLY A N 1
ATOM 673 C CA . GLY A 1 90 ? 1.449 -4.879 -10.204 1.00 82.25 90 GLY A CA 1
ATOM 674 C C . GLY A 1 90 ? 2.757 -5.264 -10.891 1.00 82.25 90 GLY A C 1
ATOM 675 O O . GLY A 1 90 ? 3.426 -6.228 -10.520 1.00 82.25 90 GLY A O 1
ATOM 676 N N . THR A 1 91 ? 3.168 -4.478 -11.883 1.00 75.19 91 THR A N 1
ATOM 677 C CA . THR A 1 91 ? 4.455 -4.660 -12.572 1.00 75.19 91 THR A CA 1
ATOM 678 C C . THR A 1 91 ? 5.327 -3.424 -12.380 1.00 75.19 91 THR A C 1
ATOM 680 O O . THR A 1 91 ? 4.891 -2.309 -12.635 1.00 75.19 91 THR A O 1
ATOM 683 N N . LEU A 1 92 ? 6.567 -3.593 -11.913 1.00 69.31 92 LEU A N 1
ATOM 684 C CA . LEU A 1 92 ? 7.526 -2.488 -11.805 1.00 69.31 92 LEU A CA 1
ATOM 685 C C . LEU A 1 92 ? 8.118 -2.168 -13.182 1.00 69.31 92 LEU A C 1
ATOM 687 O O . LEU A 1 92 ? 8.666 -3.066 -13.831 1.00 69.31 92 LEU A O 1
ATOM 691 N N . SER A 1 93 ? 8.070 -0.896 -13.595 1.00 64.44 93 SER A N 1
ATOM 692 C CA . SER A 1 93 ? 8.774 -0.417 -14.797 1.00 64.44 93 SER A CA 1
ATOM 693 C C . SER A 1 93 ? 10.117 0.214 -14.498 1.00 64.44 93 SER A C 1
ATOM 695 O O . SER A 1 93 ? 10.294 0.933 -13.519 1.00 64.44 93 SER A O 1
ATOM 697 N N . ASN A 1 94 ? 11.017 0.040 -15.458 1.00 53.66 94 ASN A N 1
ATOM 698 C CA . ASN A 1 94 ? 12.392 0.511 -15.454 1.00 53.66 94 ASN A CA 1
ATOM 699 C C . ASN A 1 94 ? 12.529 1.970 -15.931 1.00 53.66 94 ASN A C 1
ATOM 701 O O . ASN A 1 94 ? 13.345 2.271 -16.800 1.00 53.66 94 ASN A O 1
ATOM 705 N N . ILE A 1 95 ? 11.692 2.878 -15.422 1.00 49.16 95 ILE A N 1
ATOM 706 C CA . ILE A 1 95 ? 11.761 4.292 -15.814 1.00 49.16 95 ILE A CA 1
ATOM 707 C C . ILE A 1 95 ? 12.785 4.972 -14.901 1.00 49.16 95 ILE A C 1
ATOM 709 O O . ILE A 1 95 ? 12.460 5.407 -13.804 1.00 49.16 95 ILE A O 1
ATOM 713 N N . SER A 1 96 ? 14.043 4.938 -15.352 1.00 46.09 96 SER A N 1
ATOM 714 C CA . SER A 1 96 ? 15.214 5.659 -14.832 1.00 46.09 96 SER A CA 1
ATOM 715 C C . SER A 1 96 ? 15.394 5.644 -13.308 1.00 46.09 96 SER A C 1
ATOM 717 O O . SER A 1 96 ? 14.947 6.548 -12.607 1.00 46.09 96 SER A O 1
ATOM 719 N N . TYR A 1 97 ? 16.138 4.661 -12.799 1.00 49.31 97 TYR A N 1
ATOM 720 C CA . TYR A 1 97 ? 16.776 4.787 -11.490 1.00 49.31 97 TYR A CA 1
ATOM 721 C C . TYR A 1 97 ? 18.268 5.056 -11.688 1.00 49.31 97 TYR A C 1
ATOM 723 O O . TYR A 1 97 ? 18.906 4.432 -12.535 1.00 49.31 97 TYR A O 1
ATOM 731 N N . ASP A 1 98 ? 18.795 6.013 -10.929 1.00 48.09 98 ASP A N 1
ATOM 732 C CA . ASP A 1 98 ? 20.178 6.498 -10.943 1.00 48.09 98 ASP A CA 1
ATOM 733 C C . ASP A 1 98 ? 21.153 5.401 -10.485 1.00 48.09 98 ASP A C 1
ATOM 735 O O . ASP A 1 98 ? 21.569 5.399 -9.334 1.00 48.09 98 ASP A O 1
ATOM 739 N N . GLY A 1 99 ? 21.399 4.402 -11.347 1.00 53.66 99 GLY A N 1
ATOM 740 C CA . GLY A 1 99 ? 22.520 3.444 -11.411 1.00 53.66 99 GLY A CA 1
ATOM 741 C C . GLY A 1 99 ? 22.946 2.637 -10.171 1.00 53.66 99 GLY A C 1
ATOM 742 O O . GLY A 1 99 ? 23.739 1.711 -10.308 1.00 53.66 99 GLY A O 1
ATOM 743 N N . ARG A 1 100 ? 22.468 2.967 -8.970 1.00 53.94 100 ARG A N 1
ATOM 744 C CA . ARG A 1 100 ? 23.025 2.554 -7.674 1.00 53.94 100 ARG A CA 1
ATOM 745 C C . ARG A 1 100 ? 22.171 1.521 -6.947 1.00 53.94 100 ARG A C 1
ATOM 747 O O . ARG A 1 100 ? 22.711 0.759 -6.158 1.00 53.94 100 ARG A O 1
ATOM 754 N N . LEU A 1 101 ? 20.864 1.497 -7.204 1.00 57.34 101 LEU A N 1
ATOM 755 C CA . LEU A 1 101 ? 19.921 0.520 -6.654 1.00 57.34 101 LEU A CA 1
ATOM 756 C C . LEU A 1 101 ? 19.128 -0.097 -7.800 1.00 57.34 101 LEU A C 1
ATOM 758 O O . LEU A 1 101 ? 18.750 0.603 -8.745 1.00 57.34 101 LEU A O 1
ATOM 762 N N . ASN A 1 102 ? 18.848 -1.395 -7.712 1.00 69.12 102 ASN A N 1
ATOM 763 C CA . ASN A 1 102 ? 17.913 -2.010 -8.650 1.00 69.12 102 ASN A CA 1
ATOM 764 C C . ASN A 1 102 ? 16.467 -1.549 -8.348 1.00 69.12 102 ASN A C 1
ATOM 766 O O . ASN A 1 102 ? 16.162 -1.070 -7.257 1.00 69.12 102 ASN A O 1
ATOM 770 N N . ILE A 1 103 ? 15.554 -1.689 -9.315 1.00 68.50 103 ILE A N 1
ATOM 771 C CA . ILE A 1 103 ? 14.161 -1.211 -9.187 1.00 68.50 103 ILE A CA 1
ATOM 772 C C . ILE A 1 103 ? 13.449 -1.832 -7.971 1.00 68.50 103 ILE A C 1
ATOM 774 O O . ILE A 1 103 ? 12.635 -1.179 -7.322 1.00 68.50 103 ILE A O 1
ATOM 778 N N . SER A 1 104 ? 13.754 -3.093 -7.648 1.00 69.12 104 SER A N 1
ATOM 779 C CA . SER A 1 104 ? 13.167 -3.800 -6.505 1.00 69.12 104 SER A CA 1
ATOM 780 C C . SER A 1 104 ? 13.598 -3.171 -5.176 1.00 69.12 104 SER A C 1
ATOM 782 O O . SER A 1 104 ? 12.758 -2.903 -4.321 1.00 69.12 104 SER A O 1
ATOM 784 N N . GLU A 1 105 ? 14.885 -2.863 -5.025 1.00 71.12 105 GLU A N 1
ATOM 785 C CA . GLU A 1 105 ? 15.450 -2.169 -3.863 1.00 71.12 105 GLU A CA 1
ATOM 786 C C . GLU A 1 105 ? 14.886 -0.755 -3.734 1.00 71.12 105 GLU A C 1
ATOM 788 O O . GLU A 1 105 ? 14.514 -0.331 -2.643 1.00 71.12 105 GLU A O 1
ATOM 793 N N . ALA A 1 106 ? 14.757 -0.044 -4.853 1.00 73.31 106 ALA A N 1
ATOM 794 C CA . ALA A 1 106 ? 14.165 1.284 -4.892 1.00 73.31 106 ALA A CA 1
ATOM 795 C C . ALA A 1 106 ? 12.701 1.285 -4.408 1.00 73.31 106 ALA A C 1
ATOM 797 O O . ALA A 1 106 ? 12.323 2.126 -3.587 1.00 73.31 106 ALA A O 1
ATOM 798 N N . ALA A 1 107 ? 11.893 0.324 -4.867 1.00 74.69 107 ALA A N 1
ATOM 799 C CA . ALA A 1 107 ? 10.505 0.158 -4.437 1.00 74.69 107 ALA A CA 1
ATOM 800 C C . ALA A 1 107 ? 10.397 -0.173 -2.938 1.00 74.69 107 ALA A C 1
ATOM 802 O O . ALA A 1 107 ? 9.515 0.332 -2.248 1.00 74.69 107 ALA A O 1
ATOM 803 N N . LEU A 1 108 ? 11.316 -0.977 -2.404 1.00 73.81 108 LEU A N 1
ATOM 804 C CA . LEU A 1 108 ? 11.314 -1.350 -0.988 1.00 73.81 108 LEU A CA 1
ATOM 805 C C . LEU A 1 108 ? 11.817 -0.234 -0.078 1.00 73.81 108 LEU A C 1
ATOM 807 O O . LEU A 1 108 ? 11.202 0.016 0.956 1.00 73.81 108 LEU A O 1
ATOM 811 N N . HIS A 1 109 ? 12.828 0.523 -0.502 1.00 75.50 109 HIS A N 1
ATOM 812 C CA . HIS A 1 109 ? 13.187 1.776 0.160 1.00 75.50 109 HIS A CA 1
ATOM 813 C C . HIS A 1 109 ? 12.024 2.770 0.179 1.00 75.50 109 HIS A C 1
ATOM 815 O O . HIS A 1 109 ? 11.821 3.450 1.182 1.00 75.50 109 HIS A O 1
ATOM 821 N N . ALA A 1 110 ? 11.228 2.836 -0.893 1.00 78.81 110 ALA A N 1
ATOM 822 C CA . ALA A 1 110 ? 10.028 3.666 -0.907 1.00 78.81 110 ALA A CA 1
ATOM 823 C C . ALA A 1 110 ? 8.990 3.212 0.133 1.00 78.81 110 ALA A C 1
ATOM 825 O O . ALA A 1 110 ? 8.340 4.064 0.724 1.00 78.81 110 ALA A O 1
ATOM 826 N N . LEU A 1 111 ? 8.863 1.902 0.378 1.00 78.44 111 LEU A N 1
ATOM 827 C CA . LEU A 1 111 ? 7.910 1.299 1.325 1.00 78.44 111 LEU A CA 1
ATOM 828 C C . LEU A 1 111 ? 8.414 1.246 2.776 1.00 78.44 111 LEU A C 1
ATOM 830 O O . LEU A 1 111 ? 7.608 1.094 3.696 1.00 78.44 111 LEU A O 1
ATOM 834 N N . GLN A 1 112 ? 9.721 1.406 3.000 1.00 76.69 112 GLN A N 1
ATOM 835 C CA . GLN A 1 112 ? 10.363 1.365 4.317 1.00 76.69 112 GLN A CA 1
ATOM 836 C C . GLN A 1 112 ? 9.668 2.232 5.389 1.00 76.69 112 GLN A C 1
ATOM 838 O O . GLN A 1 112 ? 9.513 1.748 6.511 1.00 76.69 112 GLN A O 1
ATOM 843 N N . PRO A 1 113 ? 9.179 3.456 5.099 1.00 79.94 113 PRO A N 1
ATOM 844 C CA . PRO A 1 113 ? 8.457 4.253 6.091 1.00 79.94 113 PRO A CA 1
ATOM 845 C C . PRO A 1 113 ? 7.186 3.587 6.641 1.00 79.94 113 PRO A C 1
ATOM 847 O O . PRO A 1 113 ? 6.869 3.781 7.812 1.00 79.94 113 PRO A O 1
ATOM 850 N N . LEU A 1 114 ? 6.475 2.784 5.837 1.00 76.50 114 LEU A N 1
ATOM 851 C CA . LEU A 1 114 ? 5.310 2.026 6.317 1.00 76.50 114 LEU A CA 1
ATOM 852 C C . LEU A 1 114 ? 5.730 0.865 7.214 1.00 76.50 114 LEU A C 1
ATOM 854 O O . LEU A 1 114 ? 5.098 0.618 8.237 1.00 76.50 114 LEU A O 1
ATOM 858 N N . LEU A 1 115 ? 6.823 0.191 6.853 1.00 72.94 115 LEU A N 1
ATOM 859 C CA . LEU A 1 115 ? 7.370 -0.935 7.611 1.00 72.94 115 LEU A CA 1
ATOM 860 C C . LEU A 1 115 ? 7.831 -0.532 9.014 1.00 72.94 115 LEU A C 1
ATOM 862 O O . LEU A 1 115 ? 7.636 -1.274 9.972 1.00 72.94 115 LEU A O 1
ATOM 866 N N . LEU A 1 116 ? 8.399 0.667 9.149 1.00 72.06 116 LEU A N 1
ATOM 867 C CA . LEU A 1 116 ? 8.854 1.200 10.434 1.00 72.06 116 LEU A CA 1
ATOM 868 C C . LEU A 1 116 ? 7.698 1.605 11.365 1.00 72.06 116 LEU A C 1
ATOM 870 O O . LEU A 1 116 ? 7.922 1.879 12.548 1.00 72.06 116 LEU A O 1
ATOM 874 N N . HIS A 1 117 ? 6.458 1.658 10.870 1.00 74.38 117 HIS A N 1
ATOM 875 C CA . HIS A 1 117 ? 5.326 2.067 11.686 1.00 74.38 117 HIS A CA 1
ATOM 876 C C . HIS A 1 117 ? 4.805 0.903 12.542 1.00 74.38 117 HIS A C 1
ATOM 878 O O . HIS A 1 117 ? 4.329 -0.104 12.029 1.00 74.38 117 HIS A O 1
ATOM 884 N N . ARG A 1 118 ? 4.770 1.074 13.873 1.00 65.38 118 ARG A N 1
ATOM 885 C CA . ARG A 1 118 ? 4.396 0.020 14.852 1.00 65.38 118 ARG A CA 1
ATOM 886 C C . ARG A 1 118 ? 3.011 -0.618 14.669 1.00 65.38 118 ARG A C 1
ATOM 888 O O . ARG A 1 118 ? 2.724 -1.631 15.294 1.00 65.38 118 ARG A O 1
ATOM 895 N N . LYS A 1 119 ? 2.128 0.005 13.886 1.00 75.69 119 LYS A N 1
ATOM 896 C CA . LYS A 1 119 ? 0.779 -0.514 13.609 1.00 75.69 119 LYS A CA 1
ATOM 897 C C . LYS A 1 119 ? 0.761 -1.517 12.453 1.00 75.69 119 LYS A C 1
ATOM 899 O O . LYS A 1 119 ? -0.184 -2.296 12.375 1.00 75.69 119 LYS A O 1
ATOM 904 N N . MET A 1 120 ? 1.776 -1.496 11.590 1.00 77.50 120 MET A N 1
ATOM 905 C CA . MET A 1 120 ? 1.863 -2.326 10.396 1.00 77.50 120 MET A CA 1
ATOM 906 C C . MET A 1 120 ? 2.134 -3.780 10.798 1.00 77.50 120 MET A C 1
ATOM 908 O O . MET A 1 120 ? 3.221 -4.116 11.262 1.00 77.50 120 MET A O 1
ATOM 912 N N . ALA A 1 121 ? 1.132 -4.639 10.637 1.00 80.56 121 ALA A N 1
ATOM 913 C CA . ALA A 1 121 ? 1.219 -6.069 10.923 1.00 80.56 121 ALA A CA 1
ATOM 914 C C . ALA A 1 121 ? 1.467 -6.899 9.656 1.00 80.56 121 ALA A C 1
ATOM 916 O O . ALA A 1 121 ? 1.968 -8.018 9.738 1.00 80.56 121 ALA A O 1
ATOM 917 N N . SER A 1 122 ? 1.105 -6.373 8.482 1.00 80.62 122 SER A N 1
ATOM 918 C CA . SER A 1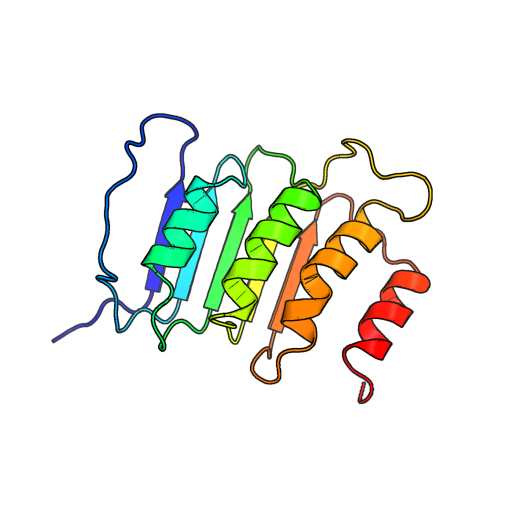 122 ? 1.254 -7.085 7.215 1.00 80.62 122 SER A CA 1
ATOM 919 C C . SER A 1 122 ? 1.638 -6.142 6.078 1.00 80.62 122 SER A C 1
ATOM 921 O O . SER A 1 122 ? 0.958 -5.147 5.824 1.00 80.62 122 SER A O 1
ATOM 923 N N . LEU A 1 123 ? 2.711 -6.493 5.367 1.00 78.81 123 LEU A N 1
ATOM 924 C CA . LEU A 1 123 ? 3.049 -5.927 4.067 1.00 78.81 123 LEU A CA 1
ATOM 925 C C . LEU A 1 123 ? 3.081 -7.049 3.032 1.00 78.81 123 LEU A C 1
ATOM 927 O O . LEU A 1 123 ? 3.878 -7.981 3.141 1.00 78.81 123 LEU A O 1
ATOM 931 N N . LYS A 1 124 ? 2.250 -6.927 1.998 1.00 82.50 124 LYS A N 1
ATOM 932 C CA . LYS A 1 124 ? 2.293 -7.788 0.818 1.00 82.50 124 LYS A CA 1
ATOM 933 C C . LYS A 1 124 ? 2.705 -6.965 -0.396 1.00 82.50 124 LYS A C 1
ATOM 935 O O . LYS A 1 124 ? 2.044 -6.001 -0.767 1.00 82.50 124 LYS A O 1
ATOM 940 N N . ILE A 1 125 ? 3.791 -7.376 -1.038 1.00 77.12 125 ILE A N 1
ATOM 941 C CA . ILE A 1 125 ? 4.232 -6.812 -2.312 1.00 77.12 125 ILE A CA 1
ATOM 942 C C . ILE A 1 125 ? 4.259 -7.954 -3.313 1.00 77.12 125 ILE A C 1
ATOM 944 O O . ILE A 1 125 ? 4.990 -8.927 -3.126 1.00 77.12 125 ILE A O 1
ATOM 948 N N . SER A 1 126 ? 3.471 -7.842 -4.373 1.00 76.62 126 SER A N 1
ATOM 949 C CA . SER A 1 126 ? 3.515 -8.773 -5.495 1.00 76.62 126 SER A CA 1
ATOM 950 C C . SER A 1 126 ? 3.841 -7.987 -6.753 1.00 76.62 126 SER A C 1
ATOM 952 O O . SER A 1 126 ? 2.983 -7.349 -7.350 1.00 76.62 126 SER A O 1
ATOM 954 N N . MET A 1 127 ? 5.118 -7.968 -7.122 1.00 74.81 127 MET A N 1
ATOM 955 C CA . MET A 1 127 ? 5.573 -7.247 -8.304 1.00 74.81 127 MET A CA 1
ATOM 956 C C . MET A 1 127 ? 6.241 -8.218 -9.267 1.00 74.81 127 MET A C 1
ATOM 958 O O . MET A 1 127 ? 7.174 -8.914 -8.870 1.00 74.81 127 MET A O 1
ATOM 962 N N . GLY A 1 128 ? 5.790 -8.251 -10.527 1.00 64.44 128 GLY A N 1
ATOM 963 C CA . GLY A 1 128 ? 6.232 -9.241 -11.527 1.00 64.44 128 GLY A CA 1
ATOM 964 C C . GLY A 1 128 ? 7.749 -9.301 -11.773 1.00 64.44 128 GLY A C 1
ATOM 965 O O . GLY A 1 128 ? 8.254 -10.307 -12.256 1.00 64.44 128 GLY A O 1
ATOM 966 N N . ASN A 1 129 ? 8.485 -8.257 -11.376 1.00 65.81 129 ASN A N 1
ATOM 967 C CA . ASN A 1 129 ? 9.939 -8.138 -11.519 1.00 65.81 129 ASN A CA 1
ATOM 968 C C . ASN A 1 129 ? 10.673 -7.979 -10.174 1.00 65.81 129 ASN A C 1
ATOM 970 O O . ASN A 1 129 ? 11.801 -7.481 -10.151 1.00 65.81 129 ASN A O 1
ATOM 974 N N . LEU A 1 130 ? 10.050 -8.338 -9.045 1.00 66.69 130 LEU A N 1
ATOM 975 C CA . LEU A 1 130 ? 10.691 -8.217 -7.737 1.00 66.69 130 LEU A CA 1
ATOM 976 C C . LEU A 1 130 ? 11.778 -9.281 -7.570 1.00 66.69 130 LEU A C 1
ATOM 978 O O . LEU A 1 130 ? 11.484 -10.466 -7.415 1.00 66.69 130 LEU A O 1
ATOM 982 N N . ARG A 1 131 ? 13.044 -8.863 -7.580 1.00 65.12 131 ARG A N 1
ATOM 983 C CA . ARG A 1 131 ? 14.165 -9.747 -7.245 1.00 65.12 131 ARG A CA 1
ATOM 984 C C . ARG A 1 131 ? 14.503 -9.604 -5.772 1.00 65.12 131 ARG A C 1
ATOM 986 O O . ARG A 1 131 ? 14.742 -8.498 -5.292 1.00 65.12 131 ARG A O 1
ATOM 993 N N . ILE A 1 132 ? 14.565 -10.733 -5.071 1.00 64.06 132 ILE A N 1
ATOM 994 C CA . ILE A 1 132 ? 15.089 -10.766 -3.708 1.00 64.06 132 ILE A CA 1
ATOM 995 C C . ILE A 1 132 ? 16.609 -10.615 -3.790 1.00 64.06 132 ILE A C 1
ATOM 997 O O . ILE A 1 132 ? 17.284 -11.480 -4.345 1.00 64.06 132 ILE A O 1
ATOM 1001 N N . THR A 1 133 ? 17.148 -9.514 -3.264 1.00 60.84 133 THR A N 1
ATOM 1002 C CA . THR A 1 133 ? 18.597 -9.284 -3.161 1.00 60.84 133 THR A CA 1
ATOM 1003 C C . THR A 1 133 ? 19.072 -9.328 -1.705 1.00 60.84 133 THR A C 1
ATOM 1005 O O . THR A 1 133 ? 18.279 -9.116 -0.787 1.00 60.84 133 THR A O 1
ATOM 1008 N N . PRO A 1 134 ? 20.368 -9.579 -1.442 1.00 65.50 134 PRO A N 1
ATOM 1009 C CA . PRO A 1 134 ? 20.916 -9.495 -0.086 1.00 65.50 134 PRO A CA 1
ATOM 1010 C C . PRO A 1 134 ? 20.719 -8.112 0.554 1.00 65.50 134 PRO A C 1
ATOM 1012 O O . PRO A 1 134 ? 20.370 -8.018 1.728 1.00 65.50 134 PRO A O 1
ATOM 1015 N N . ASN A 1 135 ? 20.853 -7.041 -0.235 1.00 63.66 135 ASN A N 1
ATOM 1016 C CA . ASN A 1 135 ? 20.571 -5.674 0.211 1.00 63.66 135 ASN A CA 1
ATOM 1017 C C . ASN A 1 135 ? 19.101 -5.501 0.600 1.00 63.66 135 ASN A C 1
ATOM 1019 O O . ASN A 1 135 ? 18.803 -4.833 1.588 1.00 63.66 135 ASN A O 1
ATOM 1023 N N . LEU A 1 136 ? 18.186 -6.141 -0.136 1.00 61.78 136 LEU A N 1
ATOM 1024 C CA . LEU A 1 136 ? 16.776 -6.141 0.217 1.00 61.78 136 LEU A CA 1
ATOM 1025 C C . LEU A 1 136 ? 16.528 -6.803 1.581 1.00 61.78 136 LEU A C 1
ATOM 1027 O O . LEU A 1 136 ? 15.824 -6.246 2.422 1.00 61.78 136 LEU A O 1
ATOM 1031 N N . LEU A 1 137 ? 17.109 -7.980 1.814 1.00 66.69 137 LEU A N 1
ATOM 1032 C CA . LEU A 1 137 ? 16.969 -8.679 3.094 1.00 66.69 137 LEU A CA 1
ATOM 1033 C C . LEU A 1 137 ? 17.582 -7.872 4.246 1.00 66.69 137 LEU A C 1
ATOM 1035 O O . LEU A 1 137 ? 16.994 -7.801 5.321 1.00 66.69 137 LEU A O 1
ATOM 1039 N N . SER A 1 138 ? 18.713 -7.204 4.006 1.00 66.44 138 SER A N 1
ATOM 1040 C CA . SER A 1 138 ? 19.340 -6.306 4.980 1.00 66.44 138 SER A CA 1
ATOM 1041 C C . SER A 1 138 ? 18.463 -5.087 5.301 1.00 66.44 138 SER A C 1
ATOM 1043 O O . SER A 1 138 ? 18.270 -4.767 6.475 1.00 66.44 138 SER A O 1
ATOM 1045 N N . ALA A 1 139 ? 17.861 -4.449 4.291 1.00 61.72 139 ALA A N 1
ATOM 1046 C CA . ALA A 1 139 ? 16.933 -3.334 4.484 1.00 61.72 139 ALA A CA 1
ATOM 1047 C C . ALA A 1 139 ? 15.696 -3.758 5.298 1.00 61.72 139 ALA A C 1
ATOM 1049 O O . ALA A 1 139 ? 15.317 -3.064 6.242 1.00 61.72 139 ALA A O 1
ATOM 1050 N N . LEU A 1 140 ? 15.117 -4.927 4.998 1.00 65.44 140 LEU A N 1
ATOM 1051 C CA . LEU A 1 140 ? 14.005 -5.496 5.769 1.00 65.44 140 LEU A CA 1
ATOM 1052 C C . LEU A 1 140 ? 14.411 -5.831 7.211 1.00 65.44 140 LEU A C 1
ATOM 1054 O O . LEU A 1 140 ? 13.691 -5.465 8.136 1.00 65.44 140 LEU A O 1
ATOM 1058 N N . GLY A 1 141 ? 15.578 -6.448 7.412 1.00 65.12 141 GLY A N 1
ATOM 1059 C CA . GLY A 1 141 ? 16.105 -6.756 8.745 1.00 65.12 141 GLY A CA 1
ATOM 1060 C C . GLY A 1 141 ? 16.378 -5.503 9.581 1.00 65.12 141 GLY A C 1
ATOM 1061 O O . GLY A 1 141 ? 16.110 -5.486 10.776 1.00 65.12 141 GLY A O 1
ATOM 1062 N N . SER A 1 142 ? 16.822 -4.406 8.959 1.00 62.22 142 SER A N 1
ATOM 1063 C CA . SER A 1 142 ? 16.983 -3.122 9.657 1.00 62.22 142 SER A CA 1
ATOM 1064 C C . SER A 1 142 ? 15.649 -2.466 10.037 1.00 62.22 142 SER A C 1
ATOM 1066 O O . SER A 1 142 ? 15.572 -1.779 11.054 1.00 62.22 142 SER A O 1
ATOM 1068 N N . ALA A 1 143 ? 14.591 -2.689 9.248 1.00 56.38 143 ALA A N 1
ATOM 1069 C CA . ALA A 1 143 ? 13.244 -2.216 9.562 1.00 56.38 143 ALA A CA 1
ATOM 1070 C C . ALA A 1 143 ? 12.558 -3.070 10.645 1.00 56.38 143 ALA A C 1
ATOM 1072 O O . ALA A 1 143 ? 11.728 -2.556 11.394 1.00 56.38 143 ALA A O 1
ATOM 1073 N N . TYR A 1 144 ? 12.950 -4.342 10.764 1.00 57.88 144 TYR A N 1
ATOM 1074 C CA . TYR A 1 144 ? 12.460 -5.299 11.756 1.00 57.88 144 TYR A CA 1
ATOM 1075 C C . TYR A 1 144 ? 13.623 -5.988 12.484 1.00 57.88 144 TYR A C 1
ATOM 1077 O O . TYR A 1 144 ? 13.867 -7.172 12.261 1.00 57.88 144 TYR A O 1
ATOM 1085 N N . PRO A 1 145 ? 14.319 -5.295 13.404 1.00 53.22 145 PRO A N 1
ATOM 1086 C CA . PRO A 1 145 ? 15.497 -5.837 14.093 1.00 53.22 145 PRO A CA 1
ATOM 1087 C C . PRO A 1 145 ? 15.197 -7.002 15.061 1.00 53.22 145 PRO A C 1
ATOM 1089 O O . PRO A 1 145 ? 16.083 -7.428 15.793 1.00 53.22 145 PRO A O 1
ATOM 1092 N N . ALA A 1 146 ? 13.953 -7.488 15.102 1.00 45.72 146 ALA A N 1
ATOM 1093 C CA . ALA A 1 146 ? 13.476 -8.548 15.988 1.00 45.72 146 ALA A CA 1
ATOM 1094 C C . ALA A 1 146 ? 13.027 -9.827 15.247 1.00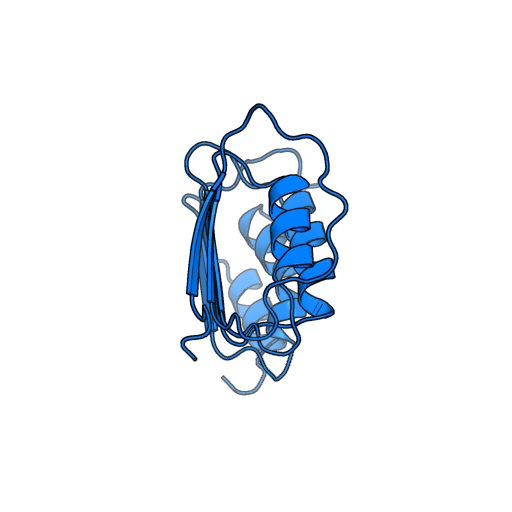 45.72 146 ALA A C 1
ATOM 1096 O O . ALA A 1 146 ? 12.427 -10.695 15.882 1.00 45.72 146 ALA A O 1
ATOM 1097 N N . LEU A 1 147 ? 13.271 -9.926 13.932 1.00 43.69 147 LEU A N 1
ATOM 1098 C CA . LEU A 1 147 ? 13.129 -11.168 13.157 1.00 43.69 147 LEU A CA 1
ATOM 1099 C C . LEU A 1 147 ? 14.434 -11.970 13.148 1.00 43.69 147 LEU A C 1
ATOM 1101 O O . LEU A 1 147 ? 15.507 -11.339 13.026 1.00 43.69 147 LEU A O 1
#